Protein AF-A0AAZ3NUL0-F1 (afdb_monomer)

Sequence (175 aa):
MSLSGERKEEGPASKRHLSGEREEGPASKRRLSEEHDTKAKRLSRCLVTEEGCASLVSALRSNPSHLRELDLSYNHPGDSGVRLLSAGLEDPHCRLEKLNVEHGGEYTMNPGLRKYVCDLTLDPNTVNRLLSLSEENRKVTCRREEQPYPDHPERFEDYRQVLCREGLTGRCYWE

Secondary structure (DSSP, 8-state):
--------------------------------------EEEE-TTS--BHHHHHHHHHHHHHS--SEEEEE-TTSB-HHHHHHHHHHHHSSTT----EEE--SS-GGGS-HHHHTTB----B-TTT--TTEEEETTTTEEEE-SS---PPP-TT--SSSS---BS----S--B--

pLDDT: mean 77.7, std 21.79, range [33.38, 98.0]

Mean predicted aligned error: 16.04 Å

InterPro domains:
  IPR006574 SPRY-associated [PF13765] (120-168)
  IPR006574 SPRY-associated [SM00589] (117-169)
  IPR013320 Concanavalin A-like lectin/glucanase domain superfamily [SSF49899] (112-175)
  IPR032675 Leucine-rich repeat domain superfamily [G3DSA:3.80.10.10] (28-105)
  IPR043136 B30.2/SPRY domain superfamily [G3DSA:2.60.120.920] (106-175)
  IPR051261 NOD-like receptor [PTHR24106] (39-172)

Radius of gyration: 37.33 Å; Cα contacts (8 Å, |Δi|>4): 231; chains: 1; bounding box: 131×42×76 Å

Structure (mmCIF, N/CA/C/O backbone):
data_AF-A0AAZ3NUL0-F1
#
_entry.id   AF-A0AAZ3NUL0-F1
#
loop_
_atom_site.group_PDB
_atom_site.id
_atom_site.type_symbol
_atom_site.label_atom_id
_atom_site.label_alt_id
_atom_site.label_comp_id
_atom_site.label_asym_id
_atom_site.label_entity_id
_atom_site.label_seq_id
_atom_site.pdbx_PDB_ins_code
_atom_site.Cartn_x
_atom_site.Cartn_y
_atom_site.Cartn_z
_atom_site.occupancy
_atom_site.B_iso_or_equiv
_atom_site.auth_seq_id
_atom_site.auth_comp_id
_atom_site.auth_asym_id
_atom_site.auth_atom_id
_atom_site.pdbx_PDB_model_num
ATOM 1 N N . MET A 1 1 ? -109.881 -15.958 35.459 1.00 36.94 1 MET A N 1
ATOM 2 C CA . MET A 1 1 ? -110.270 -17.369 35.644 1.00 36.94 1 MET A CA 1
ATOM 3 C C . MET A 1 1 ? -109.018 -18.213 35.526 1.00 36.94 1 MET A C 1
ATOM 5 O O . MET A 1 1 ? -108.318 -18.043 34.542 1.00 36.94 1 MET A O 1
ATOM 9 N N . SER A 1 2 ? -108.791 -19.038 36.553 1.00 39.41 2 SER A N 1
ATOM 10 C CA . SER A 1 2 ? -107.897 -20.209 36.634 1.00 39.41 2 SER A CA 1
ATOM 11 C C . SER A 1 2 ? -106.390 -19.952 36.446 1.00 39.41 2 SER A C 1
ATOM 13 O O . SER A 1 2 ? -105.962 -19.514 35.389 1.00 39.41 2 SER A O 1
ATOM 15 N N . LEU A 1 3 ? -105.567 -20.030 37.507 1.00 34.81 3 LEU A N 1
ATOM 16 C CA . LEU A 1 3 ? -105.105 -21.252 38.218 1.00 34.81 3 LEU A CA 1
ATOM 17 C C . LEU A 1 3 ? -104.315 -22.143 37.247 1.00 34.81 3 LEU A C 1
ATOM 19 O O . LEU A 1 3 ? -104.812 -22.442 36.173 1.00 34.81 3 LEU A O 1
ATOM 23 N N . SER A 1 4 ? -103.088 -22.575 37.516 1.00 39.66 4 SER A N 1
ATOM 24 C CA . SER A 1 4 ? -102.496 -23.091 38.761 1.00 39.66 4 SER A CA 1
ATOM 25 C C . SER A 1 4 ? -100.989 -23.252 38.491 1.00 39.66 4 SER A C 1
ATOM 27 O O . SER A 1 4 ? -100.625 -23.600 37.374 1.00 39.66 4 SER A O 1
ATOM 29 N N . GLY A 1 5 ? -100.073 -22.904 39.396 1.00 39.34 5 GLY A N 1
ATOM 30 C CA . GLY A 1 5 ? -99.751 -23.693 40.593 1.00 39.34 5 GLY A CA 1
ATOM 31 C C . GLY A 1 5 ? -98.540 -24.598 40.281 1.00 39.34 5 GLY A C 1
ATOM 32 O O . GLY A 1 5 ? -98.425 -25.074 39.165 1.00 39.34 5 GLY A O 1
ATOM 33 N N . GLU A 1 6 ? -97.562 -24.867 41.139 1.00 40.72 6 GLU A N 1
ATOM 34 C CA . GLU A 1 6 ? -97.289 -24.555 42.538 1.00 40.72 6 GLU A CA 1
ATOM 35 C C . GLU A 1 6 ? -95.778 -24.805 42.785 1.00 40.72 6 GLU A C 1
ATOM 37 O O . GLU A 1 6 ? -95.209 -25.672 42.133 1.00 40.72 6 GLU A O 1
ATOM 42 N N . ARG A 1 7 ? -95.167 -24.032 43.708 1.00 42.41 7 ARG A N 1
ATOM 43 C CA . ARG A 1 7 ? -94.395 -24.445 44.921 1.00 42.41 7 ARG A CA 1
ATOM 44 C C . ARG A 1 7 ? -93.359 -25.591 44.798 1.00 42.41 7 ARG A C 1
ATOM 46 O O . ARG A 1 7 ? -93.624 -26.595 44.169 1.00 42.41 7 ARG A O 1
ATOM 53 N N . LYS A 1 8 ? -92.217 -25.639 45.497 1.00 38.81 8 LYS A N 1
ATOM 54 C CA . LYS A 1 8 ? -91.642 -24.996 46.708 1.00 38.81 8 LYS A CA 1
ATOM 55 C C . LYS A 1 8 ? -90.169 -25.502 46.783 1.00 38.81 8 LYS A C 1
ATOM 57 O O . LYS A 1 8 ? -89.931 -26.616 46.338 1.00 38.81 8 LYS A O 1
ATOM 62 N N . GLU A 1 9 ? -89.171 -24.671 47.093 1.00 36.47 9 GLU A N 1
ATOM 63 C CA . GLU A 1 9 ? -88.497 -24.471 48.409 1.00 36.47 9 GLU A CA 1
ATOM 64 C C . GLU A 1 9 ? -87.470 -25.534 48.869 1.00 36.47 9 GLU A C 1
ATOM 66 O O . GLU A 1 9 ? -87.641 -26.722 48.620 1.00 36.47 9 GLU A O 1
ATOM 71 N N . GLU A 1 10 ? -86.479 -25.026 49.625 1.00 33.88 10 GLU A N 1
ATOM 72 C CA . GLU A 1 10 ? -85.354 -25.660 50.360 1.00 33.88 10 GLU A CA 1
ATOM 73 C C . GLU A 1 10 ? -84.151 -26.167 49.527 1.00 33.88 10 GLU A C 1
ATOM 75 O O . GLU A 1 10 ? -84.319 -26.814 48.506 1.00 33.88 10 GLU A O 1
ATOM 80 N N . GLY A 1 11 ? -82.866 -25.950 49.845 1.00 36.50 11 GLY A N 1
ATOM 81 C CA . GLY A 1 11 ? -82.125 -25.495 51.033 1.00 36.50 11 GLY A CA 1
ATOM 82 C C . GLY A 1 11 ? -80.593 -25.515 50.720 1.00 36.50 11 GLY A C 1
ATOM 83 O O . GLY A 1 11 ? -80.238 -25.546 49.547 1.00 36.50 11 GLY A O 1
ATOM 84 N N . PRO A 1 12 ? -79.649 -25.465 51.689 1.00 43.88 12 PRO A N 1
ATOM 85 C CA . PRO A 1 12 ? -78.688 -24.350 51.780 1.00 43.88 12 PRO A CA 1
ATOM 86 C C . PRO A 1 12 ? -77.176 -24.638 51.553 1.00 43.88 12 PRO A C 1
ATOM 88 O O . PRO A 1 12 ? -76.706 -25.765 51.597 1.00 43.88 12 PRO A O 1
ATOM 91 N N . ALA A 1 13 ? -76.428 -23.522 51.466 1.00 36.12 13 ALA A N 1
ATOM 92 C CA . ALA A 1 13 ? -75.062 -23.247 51.956 1.00 36.12 13 ALA A CA 1
ATOM 93 C C . ALA A 1 13 ? -73.819 -23.952 51.359 1.00 36.12 13 ALA A C 1
ATOM 95 O O . ALA A 1 13 ? -73.579 -25.133 51.561 1.00 36.12 13 ALA A O 1
ATOM 96 N N . SER A 1 14 ? -72.869 -23.134 50.877 1.00 43.09 14 SER A N 1
ATOM 97 C CA . SER A 1 14 ? -71.451 -23.319 51.224 1.00 43.09 14 SER A CA 1
ATOM 98 C C . SER A 1 14 ? -70.690 -21.987 51.222 1.00 43.09 14 SER A C 1
ATOM 100 O O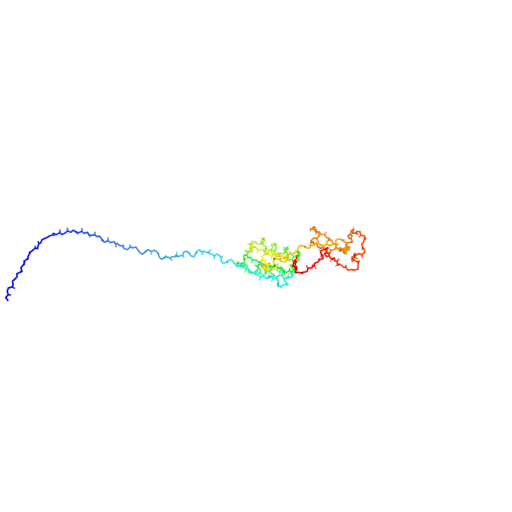 . SER A 1 14 ? -70.517 -21.340 50.193 1.00 43.09 14 SER A O 1
ATOM 102 N N . LYS A 1 15 ? -70.224 -21.592 52.413 1.00 43.75 15 LYS A N 1
ATOM 103 C CA . LYS A 1 15 ? -69.305 -20.473 52.674 1.00 43.75 15 LYS A CA 1
ATOM 104 C C . LYS A 1 15 ? -67.930 -20.762 52.070 1.00 43.75 15 LYS A C 1
ATOM 106 O O . LYS A 1 15 ? -67.433 -21.864 52.272 1.00 43.75 15 LYS A O 1
ATOM 111 N N . ARG A 1 16 ? -67.256 -19.748 51.517 1.00 36.72 16 ARG A N 1
ATOM 112 C CA . ARG A 1 16 ? -65.804 -19.555 51.694 1.00 36.72 16 ARG A CA 1
ATOM 113 C C . ARG A 1 16 ? -65.480 -18.064 51.812 1.00 36.72 16 ARG A C 1
ATOM 115 O O . ARG A 1 16 ? -65.650 -17.298 50.875 1.00 36.72 16 ARG A O 1
ATOM 122 N N . HIS A 1 17 ? -65.057 -17.692 53.019 1.00 34.75 17 HIS A N 1
ATOM 123 C CA . HIS A 1 17 ? -64.184 -16.554 53.300 1.00 34.75 17 HIS A CA 1
ATOM 124 C C . HIS A 1 17 ? -62.875 -16.707 52.511 1.00 34.75 17 HIS A C 1
ATOM 126 O O . HIS A 1 17 ? -62.394 -17.832 52.382 1.00 34.75 17 HIS A O 1
ATOM 132 N N . LEU A 1 18 ? -62.270 -15.597 52.083 1.00 34.94 18 LEU A N 1
ATOM 133 C CA . LEU A 1 18 ? -60.985 -15.118 52.617 1.00 34.94 18 LEU A CA 1
ATOM 134 C C . LEU A 1 18 ? -60.563 -13.829 51.895 1.00 34.94 18 LEU A C 1
ATOM 136 O O . LEU A 1 18 ? -60.464 -13.767 50.674 1.00 34.94 18 LEU A O 1
ATOM 140 N N . SER A 1 19 ? -60.339 -12.809 52.714 1.00 35.91 19 SER A N 1
ATOM 141 C CA . SER A 1 19 ? -59.580 -11.593 52.447 1.00 35.91 19 SER A CA 1
ATOM 142 C C . SER A 1 19 ? -58.178 -11.912 51.924 1.00 35.91 19 SER A C 1
ATOM 144 O O . SER A 1 19 ? -57.485 -12.741 52.512 1.00 35.91 19 SER A O 1
ATOM 146 N N . GLY A 1 20 ? -57.752 -11.221 50.868 1.00 34.59 20 GLY A N 1
ATOM 147 C CA . GLY A 1 20 ? -56.374 -11.211 50.386 1.00 34.59 20 GLY A CA 1
ATOM 148 C C . GLY A 1 20 ? -55.894 -9.771 50.273 1.00 34.59 20 GLY A C 1
ATOM 149 O O . GLY A 1 20 ? -56.472 -8.977 49.534 1.00 34.59 20 GLY A O 1
ATOM 150 N N . GLU A 1 21 ? -54.897 -9.445 51.083 1.00 33.38 21 GLU A N 1
ATOM 151 C CA . GLU A 1 21 ? -54.247 -8.148 51.201 1.00 33.38 21 GLU A CA 1
ATOM 152 C C . GLU A 1 21 ? -53.373 -7.820 49.974 1.00 33.38 21 GLU A C 1
ATOM 154 O O . GLU A 1 21 ? -53.074 -8.676 49.143 1.00 33.38 21 GLU A O 1
ATOM 159 N N . ARG A 1 22 ? -52.995 -6.539 49.886 1.00 43.88 22 ARG A N 1
ATOM 160 C CA . ARG A 1 22 ? -52.052 -5.919 48.941 1.00 43.88 22 ARG A CA 1
ATOM 161 C C . ARG A 1 22 ? -50.854 -6.796 48.563 1.00 43.88 22 ARG A C 1
ATOM 163 O O . ARG A 1 22 ? -50.184 -7.295 49.450 1.00 43.88 22 ARG A O 1
ATOM 170 N N . GLU A 1 23 ? -50.467 -6.721 47.292 1.00 36.69 23 GLU A N 1
ATOM 171 C CA . GLU A 1 23 ? -49.065 -6.621 46.858 1.00 36.69 23 GLU A CA 1
ATOM 172 C C . GLU A 1 23 ? -49.048 -5.763 45.577 1.00 36.69 23 GLU A C 1
ATOM 174 O O . GLU A 1 23 ? -49.463 -6.191 44.499 1.00 36.69 23 GLU A O 1
ATOM 179 N N . GLU A 1 24 ? -48.627 -4.505 45.724 1.00 40.03 24 GLU A N 1
ATOM 180 C CA . GLU A 1 24 ? -48.164 -3.644 44.630 1.00 40.03 24 GLU A CA 1
ATOM 181 C C . GLU A 1 24 ? -46.903 -4.293 44.042 1.00 40.03 24 GLU A C 1
ATOM 183 O O . GLU A 1 24 ? -45.785 -4.075 44.509 1.00 40.03 24 GLU A O 1
ATOM 188 N N . GLY A 1 25 ? -47.099 -5.158 43.045 1.00 35.22 25 GLY A N 1
ATOM 189 C CA . GLY A 1 25 ? -46.015 -5.795 42.305 1.00 35.22 25 GLY A CA 1
ATOM 190 C C . GLY A 1 25 ? -45.198 -4.752 41.535 1.00 35.22 25 GLY A C 1
ATOM 191 O O . GLY A 1 25 ? -45.763 -3.807 40.978 1.00 35.22 25 GLY A O 1
ATOM 192 N N . PRO A 1 26 ? -43.864 -4.890 41.496 1.00 38.59 26 PRO A N 1
ATOM 193 C CA . PRO A 1 26 ? -42.970 -3.799 41.170 1.00 38.59 26 PRO A CA 1
ATOM 194 C C . PRO A 1 26 ? -43.182 -3.341 39.734 1.00 38.59 26 PRO A C 1
ATOM 196 O O . PRO A 1 26 ? -43.257 -4.152 38.805 1.00 38.59 26 PRO A O 1
ATOM 199 N N . ALA A 1 27 ? -43.203 -2.014 39.579 1.00 36.88 27 ALA A N 1
ATOM 200 C CA . ALA A 1 27 ? -42.935 -1.314 38.338 1.00 36.88 27 ALA A CA 1
ATOM 201 C C . ALA A 1 27 ? -41.986 -2.158 37.491 1.00 36.88 27 ALA A C 1
ATOM 203 O O . ALA A 1 27 ? -40.862 -2.448 37.913 1.00 36.88 27 ALA A O 1
ATOM 204 N N . SER A 1 28 ? -42.465 -2.576 36.318 1.00 41.00 28 SER A N 1
ATOM 205 C CA . SER A 1 28 ? -41.643 -3.202 35.296 1.00 41.00 28 SER A CA 1
ATOM 206 C C . SER A 1 28 ? -40.605 -2.176 34.846 1.00 41.00 28 SER A C 1
ATOM 208 O O . SER A 1 28 ? -40.723 -1.555 33.793 1.00 41.00 28 SER A O 1
ATOM 210 N N . LYS A 1 29 ? 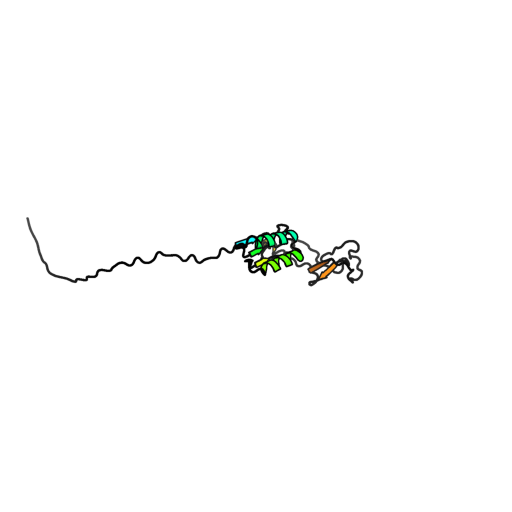-39.561 -2.007 35.666 1.00 44.75 29 LYS A N 1
ATOM 211 C CA . LYS A 1 29 ? -38.215 -1.663 35.248 1.00 44.75 29 LYS A CA 1
ATOM 212 C C . LYS A 1 29 ? -37.849 -2.759 34.265 1.00 44.75 29 LYS A C 1
ATOM 214 O O . LYS A 1 29 ? -37.224 -3.757 34.621 1.00 44.75 29 LYS A O 1
ATOM 219 N N . ARG A 1 30 ? -38.278 -2.584 33.012 1.00 42.41 30 ARG A N 1
ATOM 220 C CA . ARG A 1 30 ? -37.514 -3.080 31.882 1.00 42.41 30 ARG A CA 1
ATOM 221 C C . ARG A 1 30 ? -36.111 -2.583 32.175 1.00 42.41 30 ARG A C 1
ATOM 223 O O . ARG A 1 30 ? -35.867 -1.379 32.145 1.00 42.41 30 ARG A O 1
ATOM 230 N N . ARG A 1 31 ? -35.247 -3.507 32.605 1.00 36.12 31 ARG A N 1
ATOM 231 C CA . ARG A 1 31 ? -33.810 -3.322 32.500 1.00 36.12 31 ARG A CA 1
ATOM 232 C C . ARG A 1 31 ? -33.634 -2.863 31.068 1.00 36.12 31 ARG A C 1
ATOM 234 O O . ARG A 1 31 ? -33.871 -3.637 30.145 1.00 36.12 31 ARG A O 1
ATOM 241 N N . LEU A 1 32 ? -33.341 -1.581 30.907 1.00 37.91 32 LEU A N 1
ATOM 242 C CA . LEU A 1 32 ? -32.537 -1.149 29.793 1.00 37.91 32 LEU A CA 1
ATOM 243 C C . LEU A 1 32 ? -31.297 -2.020 29.958 1.00 37.91 32 LEU A C 1
ATOM 245 O O . LEU A 1 32 ? -30.509 -1.815 30.878 1.00 37.91 32 LEU A O 1
ATOM 249 N N . SER A 1 33 ? -31.230 -3.114 29.201 1.00 43.34 33 SER A N 1
ATOM 250 C CA . SER A 1 33 ? -29.939 -3.640 28.819 1.00 43.34 33 SER A CA 1
ATOM 251 C C . SER A 1 33 ? -29.181 -2.412 28.347 1.00 43.34 33 SER A C 1
ATOM 253 O O . SER A 1 33 ? -29.636 -1.738 27.422 1.00 43.34 33 SER A O 1
ATOM 255 N N . GLU A 1 34 ? -28.135 -2.041 29.077 1.00 44.12 34 GLU A N 1
ATOM 256 C CA . GLU A 1 34 ? -27.142 -1.092 28.605 1.00 44.12 34 GLU A CA 1
ATOM 257 C C . GLU A 1 34 ? -26.534 -1.716 27.345 1.00 44.12 34 GLU A C 1
ATOM 259 O O . GLU A 1 34 ? -25.488 -2.358 27.374 1.00 44.12 34 GLU A O 1
ATOM 264 N N . GLU A 1 35 ? -27.232 -1.585 26.218 1.00 44.72 35 GLU A N 1
ATOM 265 C CA . GLU A 1 35 ? -26.583 -1.511 24.927 1.00 44.72 35 GLU A CA 1
ATOM 266 C C . GLU A 1 35 ? -25.733 -0.252 25.025 1.00 44.72 35 GLU A C 1
ATOM 268 O O . GLU A 1 35 ? -26.212 0.871 24.873 1.00 44.72 35 GLU A O 1
ATOM 273 N N . HIS A 1 36 ? -24.476 -0.437 25.426 1.00 53.03 36 HIS A N 1
ATOM 274 C CA . HIS A 1 36 ? -23.466 0.588 25.279 1.00 53.03 36 HIS A CA 1
ATOM 275 C C . HIS A 1 36 ? -23.488 1.002 23.811 1.00 53.03 36 HIS A C 1
ATOM 277 O O . HIS A 1 36 ? -23.054 0.239 22.951 1.00 53.03 36 HIS A O 1
ATOM 283 N N . ASP A 1 37 ? -24.038 2.185 23.542 1.00 51.78 37 ASP A N 1
ATOM 284 C CA . ASP A 1 37 ? -24.021 2.830 22.237 1.00 51.78 37 ASP A CA 1
ATOM 285 C C . ASP A 1 37 ? -22.552 2.926 21.804 1.00 51.78 37 ASP A C 1
ATOM 287 O O . ASP A 1 37 ? -21.766 3.744 22.299 1.00 51.78 37 ASP A O 1
ATOM 291 N N . THR A 1 38 ? -22.125 1.968 20.984 1.00 55.75 38 THR A N 1
ATOM 292 C CA . THR A 1 38 ? -20.758 1.856 20.493 1.00 55.75 38 THR A CA 1
ATOM 293 C C . THR A 1 38 ? -20.588 2.969 19.481 1.00 55.75 38 THR A C 1
ATOM 295 O O . THR A 1 38 ? -20.975 2.865 18.319 1.00 55.75 38 THR A O 1
ATOM 298 N N . LYS A 1 39 ? -20.041 4.100 19.928 1.00 78.94 39 LYS A N 1
ATOM 299 C CA . LYS A 1 39 ? -19.827 5.229 19.032 1.00 78.94 39 LYS A CA 1
ATOM 300 C C . LYS A 1 39 ? -18.708 4.854 18.060 1.00 78.94 39 LYS A C 1
ATOM 302 O O . LYS A 1 39 ? -17.544 4.776 18.449 1.00 78.94 39 LYS A O 1
ATOM 307 N N . ALA A 1 40 ? -19.069 4.616 16.805 1.00 84.75 40 ALA A N 1
ATOM 308 C CA . ALA A 1 40 ? -18.143 4.419 15.697 1.00 84.75 40 ALA A CA 1
ATOM 309 C C . ALA A 1 40 ? -18.044 5.706 14.866 1.00 84.75 40 ALA A C 1
ATOM 311 O O . ALA A 1 40 ? -19.046 6.391 14.629 1.00 84.75 40 ALA A O 1
ATOM 312 N N . LYS A 1 41 ? -16.841 6.063 14.407 1.00 88.56 41 LYS A N 1
ATOM 313 C CA . LYS A 1 41 ? -16.620 7.214 13.523 1.00 88.56 41 LYS A CA 1
ATOM 314 C C . LYS A 1 41 ? -15.854 6.775 12.289 1.00 88.56 41 LYS A C 1
ATOM 316 O O . LYS A 1 41 ? -14.793 6.172 12.377 1.00 88.56 41 LYS A O 1
ATOM 321 N N . ARG A 1 42 ? -16.388 7.144 11.130 1.00 90.00 42 ARG A N 1
ATOM 322 C CA . ARG A 1 42 ? -15.761 6.915 9.833 1.00 90.00 42 ARG A CA 1
ATOM 323 C C . ARG A 1 42 ? -15.256 8.238 9.278 1.00 90.00 42 ARG A C 1
ATOM 325 O O . ARG A 1 42 ? -16.052 9.146 9.049 1.00 90.00 42 ARG A O 1
ATOM 332 N N . LEU A 1 43 ? -13.944 8.336 9.100 1.00 91.00 43 LEU A N 1
ATOM 333 C CA . LEU A 1 43 ? -13.247 9.421 8.404 1.00 91.00 43 LEU A CA 1
ATOM 334 C C . LEU A 1 43 ? -12.498 8.863 7.183 1.00 91.00 43 LEU A C 1
ATOM 336 O O . LEU A 1 43 ? -11.455 9.374 6.791 1.00 91.00 43 LEU A O 1
ATOM 340 N N . SER A 1 44 ? -13.007 7.773 6.605 1.00 88.50 44 SER A N 1
ATOM 341 C CA . SER A 1 44 ? -12.453 7.168 5.397 1.00 88.50 44 SER A CA 1
ATOM 342 C C . SER A 1 44 ? -12.495 8.154 4.226 1.00 88.50 44 SER A C 1
ATOM 344 O O . SER A 1 44 ? -13.505 8.840 4.043 1.00 88.50 44 SER A O 1
ATOM 346 N N . ARG A 1 45 ? -11.419 8.214 3.427 1.00 85.31 45 ARG A N 1
ATOM 347 C CA . ARG A 1 45 ? -11.276 9.139 2.280 1.00 85.31 45 ARG A CA 1
ATOM 348 C C . ARG A 1 45 ? -11.403 10.625 2.649 1.00 85.31 45 ARG A C 1
ATOM 350 O O . ARG A 1 45 ? -11.870 11.427 1.845 1.00 85.31 45 ARG A O 1
ATOM 357 N N . CYS A 1 46 ? -10.981 11.007 3.854 1.00 91.50 46 CYS A N 1
ATOM 358 C CA . CYS A 1 46 ? -10.991 12.398 4.324 1.00 91.50 46 CYS A CA 1
ATOM 359 C C . CYS A 1 46 ? -9.648 13.125 4.139 1.00 91.50 46 CYS A C 1
ATOM 361 O O . CYS A 1 46 ? -9.487 14.221 4.668 1.00 91.50 46 CYS A O 1
ATOM 363 N N . LEU A 1 47 ? -8.700 12.537 3.397 1.00 89.88 47 LEU A N 1
ATOM 364 C CA . LEU A 1 47 ? -7.356 13.083 3.166 1.00 89.88 47 LEU A CA 1
ATOM 365 C C . LEU A 1 47 ? -6.579 13.364 4.467 1.00 89.88 47 LEU A C 1
ATOM 367 O O . LEU A 1 47 ? -5.783 14.296 4.540 1.00 89.88 47 LEU A O 1
ATOM 371 N N . VAL A 1 48 ? -6.806 12.559 5.507 1.00 91.75 48 VAL A N 1
ATOM 372 C CA . VAL A 1 48 ? -6.078 12.664 6.776 1.00 91.75 48 VAL A CA 1
ATOM 373 C C . VAL A 1 48 ? -4.607 12.321 6.535 1.00 91.75 48 VAL A C 1
ATOM 375 O O . VAL A 1 48 ? -4.286 11.227 6.078 1.00 91.75 48 VAL A O 1
ATOM 378 N N . THR A 1 49 ? -3.720 13.266 6.834 1.00 92.31 49 THR A N 1
ATOM 379 C CA . THR A 1 49 ? -2.262 13.121 6.722 1.00 92.31 49 THR A CA 1
ATOM 380 C C . THR A 1 49 ? -1.634 12.720 8.061 1.00 92.31 49 THR A C 1
ATOM 382 O O . THR A 1 49 ? -2.328 12.613 9.076 1.00 92.31 49 THR A O 1
ATOM 385 N N . GLU A 1 50 ? -0.309 12.559 8.098 1.00 93.06 50 GLU A N 1
ATOM 386 C CA . GLU A 1 50 ? 0.477 12.419 9.338 1.00 93.06 50 GLU A CA 1
ATOM 387 C C . GLU A 1 50 ? 0.124 13.495 10.389 1.00 93.06 50 GLU A C 1
ATOM 389 O O . GLU A 1 50 ? -0.140 13.185 11.553 1.00 93.06 50 GLU A O 1
ATOM 394 N N . GLU A 1 51 ? 0.032 14.761 9.973 1.00 94.25 51 GLU A N 1
ATOM 395 C CA . GLU A 1 51 ? -0.34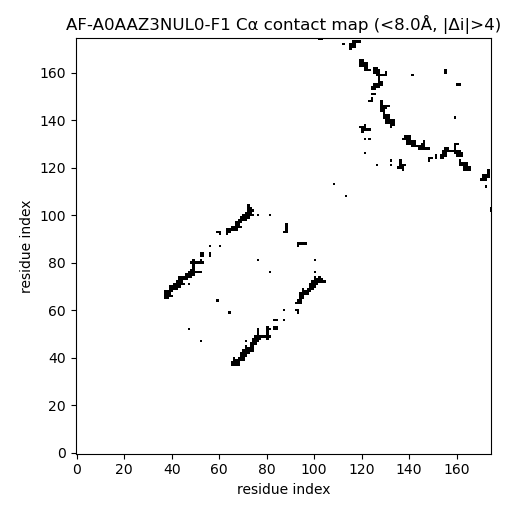2 15.889 10.842 1.00 94.25 51 GLU A CA 1
ATOM 396 C C . GLU A 1 51 ? -1.797 15.789 11.332 1.00 94.25 51 GLU A C 1
ATOM 398 O O . GLU A 1 51 ? -2.107 16.046 12.503 1.00 94.25 51 GLU A O 1
ATOM 403 N N . GLY A 1 52 ? -2.696 15.344 10.451 1.00 94.56 52 GLY A N 1
ATOM 404 C CA . GLY A 1 52 ? -4.081 15.051 10.808 1.00 94.56 52 GLY A CA 1
ATOM 405 C C . GLY A 1 52 ? -4.179 13.964 11.883 1.00 94.56 52 GLY A C 1
ATOM 406 O O . GLY A 1 52 ? -4.984 14.084 12.806 1.00 94.56 52 GLY A O 1
ATOM 407 N N . CYS A 1 53 ? -3.316 12.947 11.828 1.00 94.31 53 CYS A N 1
ATOM 408 C CA . CYS A 1 53 ? -3.251 11.896 12.844 1.00 94.31 53 CYS A CA 1
ATOM 409 C C . CYS A 1 53 ? -2.805 12.443 14.203 1.00 94.31 53 CYS A C 1
ATOM 411 O O . CYS A 1 53 ? -3.426 12.129 15.218 1.00 94.31 53 CYS A O 1
ATOM 413 N N . ALA A 1 54 ? -1.790 13.312 14.238 1.00 92.88 54 ALA A N 1
ATOM 414 C CA . ALA A 1 54 ? -1.365 13.972 15.475 1.00 92.88 54 ALA A CA 1
ATOM 415 C C . ALA A 1 54 ? -2.504 14.803 16.101 1.00 92.88 54 ALA A C 1
ATOM 417 O O . ALA A 1 54 ? -2.750 14.731 17.309 1.00 92.88 54 ALA A O 1
ATOM 418 N N . SER A 1 55 ? -3.249 15.529 15.264 1.00 93.44 55 SER A N 1
ATOM 419 C CA . SER A 1 55 ? -4.427 16.300 15.680 1.00 93.44 55 SER A CA 1
ATOM 420 C C . SER A 1 55 ? -5.539 15.404 16.237 1.00 93.44 55 SER A C 1
ATOM 422 O O . SER A 1 55 ? -6.113 15.708 17.283 1.00 93.44 55 SER A O 1
ATOM 424 N N . LEU A 1 56 ? -5.810 14.269 15.585 1.00 91.88 56 LEU A N 1
ATOM 425 C CA . LEU A 1 56 ? -6.787 13.279 16.047 1.00 91.88 56 LEU A CA 1
ATOM 426 C C . LEU A 1 56 ? -6.402 12.687 17.405 1.00 91.88 56 LEU A C 1
ATOM 428 O O . LEU A 1 56 ? -7.244 12.634 18.297 1.00 91.88 56 LEU A O 1
ATOM 432 N N . VAL A 1 57 ? -5.140 12.294 17.596 1.00 89.81 57 VAL A N 1
ATOM 433 C CA . VAL A 1 57 ? -4.653 11.771 18.885 1.00 89.81 57 VAL A CA 1
ATOM 434 C C . VAL A 1 57 ? -4.813 12.816 19.992 1.00 89.81 57 VAL A C 1
ATOM 436 O O . VAL A 1 57 ? -5.297 12.498 21.078 1.00 89.81 57 VAL A O 1
ATOM 439 N N . SER A 1 58 ? -4.471 14.078 19.717 1.00 88.81 58 SER A N 1
ATOM 440 C CA . SER A 1 58 ? -4.671 15.180 20.666 1.00 88.81 58 SER A CA 1
ATOM 441 C C . SER A 1 58 ? -6.152 15.376 21.023 1.00 88.81 58 SER A C 1
ATOM 443 O O . SER A 1 58 ? -6.507 15.519 22.197 1.00 88.81 58 SER A O 1
ATOM 445 N N . ALA A 1 59 ? -7.046 15.305 20.033 1.00 88.38 59 ALA A N 1
ATOM 446 C CA . ALA A 1 59 ? -8.489 15.396 20.246 1.00 88.38 59 ALA A CA 1
ATOM 447 C C . ALA A 1 59 ? -9.033 14.223 21.083 1.00 88.38 59 ALA A C 1
ATOM 449 O O . ALA A 1 59 ? -9.842 14.438 21.984 1.00 88.38 59 ALA A O 1
ATOM 450 N N . LEU A 1 60 ? -8.560 12.998 20.829 1.00 85.38 60 LEU A N 1
ATOM 451 C CA . LEU A 1 60 ? -8.957 11.804 21.582 1.00 85.38 60 LEU A CA 1
ATOM 452 C C . LEU A 1 60 ? -8.495 11.858 23.044 1.00 85.38 60 LEU A C 1
ATOM 454 O O . LEU A 1 60 ? -9.231 11.424 23.926 1.00 85.38 60 LEU A O 1
ATOM 458 N N . ARG A 1 61 ? -7.310 12.422 23.304 1.00 82.75 61 ARG A N 1
ATOM 459 C CA . ARG A 1 61 ? -6.776 12.606 24.663 1.00 82.75 61 ARG A CA 1
ATOM 460 C C . ARG A 1 61 ? -7.464 13.729 25.431 1.00 82.75 61 ARG A C 1
ATOM 462 O O . ARG A 1 61 ? -7.778 13.568 26.604 1.00 82.75 61 ARG A O 1
ATOM 469 N N . SER A 1 62 ? -7.675 14.873 24.783 1.00 83.81 62 SER A N 1
ATOM 470 C CA . SER A 1 62 ? -8.291 16.049 25.418 1.00 83.81 62 SER A CA 1
ATOM 471 C C . SER A 1 62 ? -9.780 15.859 25.694 1.00 83.81 62 SER A C 1
ATOM 473 O O . SER A 1 62 ? -10.303 16.407 26.662 1.00 83.81 62 SER A O 1
ATOM 475 N N . ASN A 1 63 ? -10.458 15.063 24.868 1.00 80.38 63 ASN A N 1
ATOM 476 C CA . ASN A 1 63 ? -11.844 14.682 25.066 1.00 80.38 63 ASN A CA 1
ATOM 477 C C . ASN A 1 63 ? -11.961 13.155 24.968 1.00 80.38 63 ASN A C 1
ATOM 479 O O . ASN A 1 63 ? -12.253 12.651 23.876 1.00 80.38 63 ASN A O 1
ATOM 483 N N . PRO A 1 64 ? -11.722 12.420 26.078 1.00 72.00 64 PRO A N 1
ATOM 484 C CA . PRO A 1 64 ? -11.816 10.964 26.121 1.00 72.00 64 PRO A CA 1
ATOM 485 C C . PRO A 1 64 ? -13.253 10.541 25.817 1.00 72.00 64 PRO A C 1
ATOM 487 O O . PRO A 1 64 ? -14.130 10.445 26.677 1.00 72.00 64 PRO A O 1
ATOM 490 N N . SER A 1 65 ? -13.506 10.365 24.527 1.00 70.19 65 SER A N 1
ATOM 491 C CA . SER A 1 65 ? -14.833 10.131 23.992 1.00 70.19 65 SER A CA 1
ATOM 492 C C . SER A 1 65 ? -15.263 8.684 24.228 1.00 70.19 65 SER A C 1
ATOM 494 O O . SER A 1 65 ? -14.448 7.794 24.452 1.00 70.19 65 SER A O 1
ATOM 496 N N . HIS A 1 66 ? -16.561 8.413 24.105 1.00 77.69 66 HIS A N 1
ATOM 497 C CA . HIS A 1 66 ? -17.078 7.041 24.047 1.00 77.69 66 HIS A CA 1
ATOM 498 C C . HIS A 1 66 ? -16.796 6.352 22.697 1.00 77.69 66 HIS A C 1
ATOM 500 O O . HIS A 1 66 ? -17.433 5.350 22.386 1.00 77.69 66 HIS A O 1
ATOM 506 N N . LEU A 1 67 ? -15.899 6.908 21.870 1.00 86.00 67 LEU A N 1
ATOM 507 C CA . LEU A 1 67 ? -15.547 6.346 20.574 1.00 86.00 67 LEU A CA 1
ATOM 508 C C . LEU A 1 67 ? -14.850 4.998 20.768 1.00 86.00 67 LEU A C 1
ATOM 510 O O . LEU A 1 67 ? -13.780 4.938 21.369 1.00 86.00 67 LEU A O 1
ATOM 514 N N . ARG A 1 68 ? -15.471 3.938 20.252 1.00 88.00 68 ARG A N 1
ATOM 515 C CA . ARG A 1 68 ? -14.960 2.562 20.306 1.00 88.00 68 ARG A CA 1
ATOM 516 C C . ARG A 1 68 ? -14.339 2.116 18.994 1.00 88.00 68 ARG A C 1
ATOM 518 O O . ARG A 1 68 ? -13.439 1.287 19.009 1.00 88.00 68 ARG A O 1
ATOM 525 N N . GLU A 1 69 ? -14.760 2.696 17.873 1.00 90.38 69 GLU A N 1
ATOM 526 C CA . GLU A 1 69 ? -14.250 2.324 16.552 1.00 90.38 69 GLU A CA 1
ATOM 527 C C . GLU A 1 69 ? -13.951 3.564 15.702 1.00 90.38 69 GLU A C 1
ATOM 529 O O . GLU A 1 69 ? -14.766 4.491 15.623 1.00 90.38 69 GLU A O 1
ATOM 534 N N . LEU A 1 70 ? -12.789 3.578 15.049 1.00 90.75 70 LEU A N 1
ATOM 535 C CA . LEU A 1 70 ? -12.348 4.647 14.159 1.00 90.75 70 LEU A CA 1
ATOM 536 C C . LEU A 1 70 ? -11.867 4.048 12.836 1.00 90.75 70 LEU A C 1
ATOM 538 O O . LEU A 1 70 ? -10.873 3.326 12.789 1.00 90.75 70 LEU A O 1
ATOM 542 N N . ASP A 1 71 ? -12.563 4.382 11.754 1.00 90.69 71 ASP A N 1
ATOM 543 C CA . ASP A 1 71 ? -12.184 3.995 10.396 1.00 90.69 71 ASP A CA 1
ATOM 544 C C . ASP A 1 71 ? -11.532 5.180 9.670 1.00 90.69 71 ASP A C 1
ATOM 546 O O . ASP A 1 71 ? -12.212 6.137 9.285 1.00 90.69 71 ASP A O 1
ATOM 550 N N . LEU A 1 72 ? -10.213 5.099 9.498 1.00 91.44 72 LEU A N 1
ATOM 551 C CA . LEU A 1 72 ? -9.356 5.994 8.718 1.00 91.44 72 LEU A CA 1
ATOM 552 C C . LEU A 1 72 ? -8.904 5.354 7.394 1.00 91.44 72 LEU A C 1
ATOM 554 O O . LEU A 1 72 ? -7.942 5.837 6.797 1.00 91.44 72 LEU A O 1
ATOM 558 N N . SER A 1 73 ? -9.567 4.305 6.903 1.00 87.69 73 SER A N 1
ATOM 559 C CA . SER A 1 73 ? -9.197 3.677 5.627 1.00 87.69 73 SER A CA 1
ATOM 560 C C . SER A 1 73 ? -9.148 4.674 4.462 1.00 87.69 73 SER A C 1
ATOM 562 O O . SER A 1 73 ? -9.923 5.634 4.416 1.00 87.69 73 SER A O 1
ATOM 564 N N . TYR A 1 74 ? -8.258 4.446 3.493 1.00 83.00 74 TYR A N 1
ATOM 565 C CA . TYR A 1 74 ? -8.028 5.353 2.349 1.00 83.00 74 TYR A CA 1
ATOM 566 C C . TYR A 1 74 ? -7.722 6.811 2.753 1.00 83.00 74 TYR A C 1
ATOM 568 O O . TYR A 1 74 ? -8.216 7.764 2.147 1.00 83.00 74 TYR A O 1
ATOM 576 N N . ASN A 1 75 ? -6.931 6.997 3.803 1.00 88.88 75 ASN A N 1
ATOM 577 C CA . ASN A 1 75 ? -6.268 8.264 4.122 1.00 88.88 75 ASN A CA 1
ATOM 578 C C . ASN A 1 75 ? -4.759 8.070 4.042 1.00 88.88 75 ASN A C 1
ATOM 580 O O . ASN A 1 75 ? -4.326 6.946 3.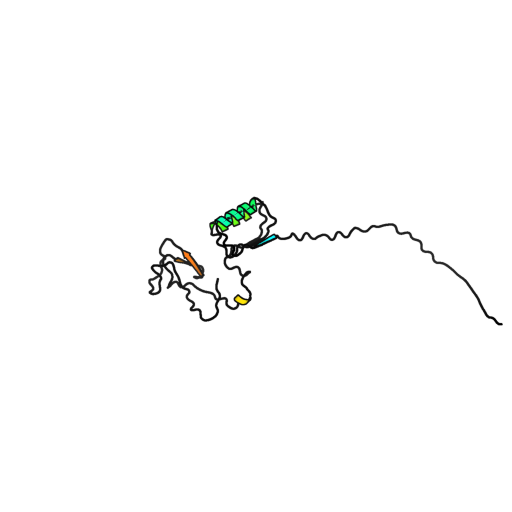894 1.00 88.88 75 ASN A O 1
ATOM 584 N N . HIS A 1 76 ? -3.948 9.110 4.215 1.00 88.69 76 HIS A N 1
ATOM 585 C CA . HIS A 1 76 ? -2.488 9.017 4.118 1.00 88.69 76 HIS A CA 1
ATOM 586 C C . HIS A 1 76 ? -1.812 9.259 5.477 1.00 88.69 76 HIS A C 1
ATOM 588 O O . HIS A 1 76 ? -1.054 10.221 5.621 1.00 88.69 76 HIS A O 1
ATOM 594 N N . PRO A 1 77 ? -2.064 8.411 6.496 1.00 89.25 77 PRO A N 1
ATOM 595 C CA . PRO A 1 77 ? -1.528 8.620 7.834 1.00 89.25 77 PRO A CA 1
ATOM 596 C C . PRO A 1 77 ? -0.003 8.504 7.892 1.00 89.25 77 PRO A C 1
ATOM 598 O O . PRO A 1 77 ? 0.559 8.933 8.888 1.00 89.25 77 PRO A O 1
ATOM 601 N N . GLY A 1 78 ? 0.653 7.925 6.875 1.00 88.69 78 GLY A N 1
ATOM 602 C CA . GLY A 1 78 ? 2.092 7.649 6.872 1.00 88.69 78 GLY A CA 1
ATOM 603 C C . GLY A 1 78 ? 2.529 6.713 8.007 1.00 88.69 78 GLY A C 1
ATOM 604 O O . GLY A 1 78 ? 1.756 6.384 8.909 1.00 88.69 78 GLY A O 1
ATOM 605 N N . ASP A 1 79 ? 3.792 6.291 8.003 1.00 88.12 79 ASP A N 1
ATOM 606 C CA . ASP A 1 79 ? 4.318 5.432 9.078 1.00 88.12 79 ASP A CA 1
ATOM 607 C C . ASP A 1 79 ? 4.286 6.156 10.434 1.00 88.12 79 ASP A C 1
ATOM 609 O O . ASP A 1 79 ? 4.036 5.557 11.485 1.00 88.12 79 ASP A O 1
ATOM 613 N N . SER A 1 80 ? 4.521 7.472 10.418 1.00 91.19 80 SER A N 1
ATOM 614 C CA . SER A 1 80 ? 4.563 8.286 11.629 1.00 91.19 80 SER A CA 1
ATOM 615 C C . SER A 1 80 ? 3.171 8.450 12.254 1.00 91.19 80 SER A C 1
ATOM 617 O O . SER A 1 80 ? 3.030 8.254 13.464 1.00 91.19 80 SER A O 1
ATOM 619 N N . GLY A 1 81 ? 2.137 8.727 11.452 1.00 92.19 81 GLY A N 1
ATOM 620 C CA . GLY A 1 81 ? 0.769 8.885 11.935 1.00 92.19 81 GLY A CA 1
ATOM 621 C C . GLY A 1 81 ? 0.162 7.563 12.386 1.00 92.19 81 GLY A C 1
ATOM 622 O O . GLY A 1 81 ? -0.487 7.545 13.430 1.00 92.19 81 GLY A O 1
ATOM 623 N N . VAL A 1 82 ? 0.445 6.446 11.699 1.00 90.88 82 VAL A N 1
ATOM 624 C CA . VAL A 1 82 ? 0.051 5.104 12.175 1.00 90.88 82 VAL A CA 1
ATOM 625 C C . VAL A 1 82 ? 0.664 4.824 13.545 1.00 90.88 82 VAL A C 1
ATOM 627 O O . VAL A 1 82 ? -0.054 4.460 14.473 1.00 90.88 82 VAL A O 1
ATOM 630 N N . ARG A 1 83 ? 1.968 5.070 13.721 1.00 92.25 83 ARG A N 1
ATOM 631 C CA . ARG A 1 83 ? 2.638 4.878 15.016 1.00 92.25 83 ARG A CA 1
ATOM 632 C C . ARG A 1 83 ? 2.050 5.762 16.120 1.00 92.25 83 ARG A C 1
ATOM 634 O O . ARG A 1 83 ? 1.889 5.291 17.242 1.00 92.25 83 ARG A O 1
ATOM 641 N N . LEU A 1 84 ? 1.722 7.021 15.816 1.00 91.88 84 LEU A N 1
ATOM 642 C CA . LEU A 1 84 ? 1.079 7.937 16.767 1.00 91.88 84 LEU A CA 1
ATOM 643 C C . LEU A 1 84 ? -0.313 7.454 17.182 1.00 91.88 84 LEU A C 1
ATOM 645 O O . LEU A 1 84 ? -0.637 7.480 18.368 1.00 91.88 84 LEU A O 1
ATOM 649 N N . LEU A 1 85 ? -1.122 7.010 16.219 1.00 91.12 85 LEU A N 1
ATOM 650 C CA . LEU A 1 85 ? -2.458 6.480 16.478 1.00 91.12 85 LEU A CA 1
ATOM 651 C C . LEU A 1 85 ? -2.392 5.209 17.329 1.00 91.12 85 LEU A C 1
ATOM 653 O O . LEU A 1 85 ? -3.112 5.123 18.320 1.00 91.12 85 LEU A O 1
ATOM 657 N N . SER A 1 86 ? -1.491 4.277 17.006 1.00 89.50 86 SER A N 1
ATOM 658 C CA . SER A 1 86 ? -1.291 3.047 17.781 1.00 89.50 86 SER A CA 1
ATOM 659 C C . SER A 1 86 ? -0.836 3.329 19.213 1.00 89.50 86 SER A C 1
ATOM 661 O O . SER A 1 86 ? -1.421 2.796 20.148 1.00 89.50 86 SER A O 1
ATOM 663 N N . ALA A 1 87 ? 0.126 4.235 19.414 1.00 87.38 87 ALA A N 1
ATOM 664 C CA . ALA A 1 87 ? 0.534 4.655 20.759 1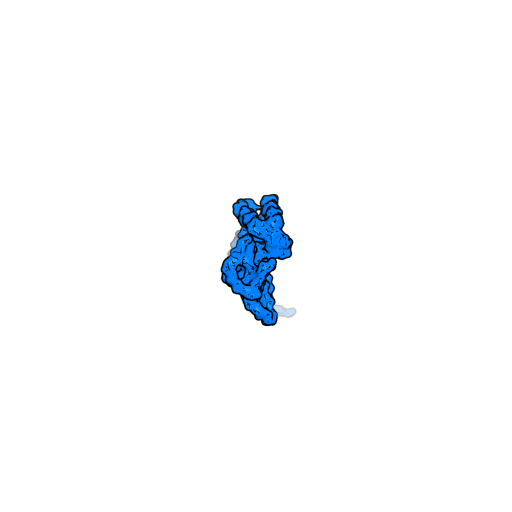.00 87.38 87 ALA A CA 1
ATOM 665 C C . ALA A 1 87 ? -0.608 5.345 21.532 1.00 87.38 87 ALA A C 1
ATOM 667 O O . ALA A 1 87 ? -0.667 5.290 22.757 1.00 87.38 87 ALA A O 1
ATOM 668 N N . GLY A 1 88 ? -1.533 6.002 20.826 1.00 82.44 88 GLY A N 1
ATOM 669 C CA . GLY A 1 88 ? -2.754 6.553 21.411 1.00 82.44 88 GLY A CA 1
ATOM 670 C C . GLY A 1 88 ? -3.749 5.488 21.884 1.00 82.44 88 GLY A C 1
ATOM 671 O O . GLY A 1 88 ? -4.524 5.776 22.788 1.00 82.44 88 GLY A O 1
ATOM 672 N N . LEU A 1 89 ? -3.735 4.275 21.318 1.00 81.38 89 LEU A N 1
ATOM 673 C CA . LEU A 1 89 ? -4.566 3.146 21.770 1.00 81.38 89 LEU A CA 1
ATOM 674 C C . LEU A 1 89 ? -4.051 2.521 23.072 1.00 81.38 89 LEU A C 1
ATOM 676 O O . LEU A 1 89 ? -4.834 1.974 23.838 1.00 81.38 89 LEU A O 1
ATOM 680 N N . GLU A 1 90 ? -2.745 2.611 23.324 1.00 82.38 90 GLU A N 1
ATOM 681 C CA . GLU A 1 90 ? -2.116 2.136 24.565 1.00 82.38 90 GLU A CA 1
ATOM 682 C C . GLU A 1 90 ? -2.377 3.074 25.756 1.00 82.38 90 GLU A C 1
ATOM 684 O O . GLU A 1 90 ? -2.124 2.715 26.907 1.00 82.38 90 GLU A O 1
ATOM 689 N N . ASP A 1 91 ? -2.881 4.283 25.495 1.00 81.50 91 ASP A N 1
ATOM 690 C CA . ASP A 1 91 ? -3.227 5.259 26.521 1.00 81.50 91 ASP A CA 1
ATOM 691 C C . ASP A 1 91 ? -4.414 4.742 27.365 1.00 81.50 91 ASP A C 1
ATOM 693 O O . ASP A 1 91 ? -5.489 4.502 26.812 1.00 81.50 91 ASP A O 1
ATOM 697 N N . PRO A 1 92 ? -4.283 4.610 28.702 1.00 81.38 92 PRO A N 1
ATOM 698 C CA . PRO A 1 92 ? -5.358 4.111 29.567 1.00 81.38 92 PRO A CA 1
ATOM 699 C C . PRO A 1 92 ? -6.640 4.953 29.532 1.00 81.38 92 PRO A C 1
ATOM 701 O O . PRO A 1 92 ? -7.705 4.492 29.951 1.00 81.38 92 PRO A O 1
ATOM 704 N N . HIS A 1 93 ? -6.546 6.205 29.082 1.00 78.69 93 HIS A N 1
ATOM 705 C CA . HIS A 1 93 ? -7.689 7.097 28.927 1.00 78.69 93 HIS A CA 1
ATOM 706 C C . HIS A 1 93 ? -8.360 6.968 27.555 1.00 78.69 93 HIS A C 1
ATOM 708 O O . HIS A 1 93 ? -9.474 7.469 27.367 1.00 78.69 93 HIS A O 1
ATOM 714 N N . CYS A 1 94 ? -7.723 6.277 26.610 1.00 80.44 94 CYS A N 1
ATOM 715 C CA . CYS A 1 94 ? -8.295 5.976 25.313 1.00 80.44 94 CYS A CA 1
ATOM 716 C C . CYS A 1 94 ? -9.285 4.813 25.423 1.00 80.44 94 CYS A C 1
ATOM 718 O O . CYS A 1 94 ? -9.034 3.782 26.041 1.00 80.44 94 CYS A O 1
ATOM 720 N N . ARG A 1 95 ? -10.457 5.002 24.820 1.00 82.31 95 ARG A N 1
ATOM 721 C CA . ARG A 1 95 ? -11.552 4.020 24.798 1.00 82.31 95 ARG A CA 1
ATOM 722 C C . ARG A 1 95 ? -11.708 3.337 23.445 1.00 82.31 95 ARG A C 1
ATOM 724 O O . ARG A 1 95 ? -12.633 2.542 23.285 1.00 82.31 95 ARG A O 1
ATOM 731 N N . LEU A 1 96 ? -10.840 3.679 22.499 1.00 85.69 96 LEU A N 1
ATOM 732 C CA . LEU A 1 96 ? -10.866 3.180 21.138 1.00 85.69 96 LEU A CA 1
ATOM 733 C C . LEU A 1 96 ? -10.400 1.719 21.136 1.00 85.69 96 LEU A C 1
ATOM 735 O O . LEU A 1 96 ? -9.299 1.410 21.571 1.00 85.69 96 LEU A O 1
ATOM 739 N N . GLU A 1 97 ? -11.262 0.825 20.669 1.00 85.12 97 GLU A N 1
ATOM 740 C CA . GLU A 1 97 ? -11.044 -0.625 20.653 1.00 85.12 97 GLU A CA 1
ATOM 741 C C . GLU A 1 97 ? -10.643 -1.114 19.257 1.00 85.12 97 GLU A C 1
ATOM 743 O O . GLU A 1 97 ? -9.893 -2.078 19.127 1.00 85.12 97 GLU A O 1
ATOM 748 N N . LYS A 1 98 ? -11.124 -0.443 18.200 1.00 86.88 98 LYS A N 1
ATOM 749 C CA . LYS A 1 98 ? -10.798 -0.772 16.808 1.00 86.88 98 LYS A CA 1
ATOM 750 C C . LYS A 1 98 ? -10.332 0.455 16.038 1.00 86.88 98 LYS A C 1
ATOM 752 O O . LYS A 1 98 ? -10.996 1.493 16.038 1.00 86.88 98 LYS A O 1
ATOM 757 N N . LEU A 1 99 ? -9.227 0.296 15.320 1.00 89.38 99 LEU A N 1
ATOM 758 C CA . LEU A 1 99 ? -8.682 1.278 14.391 1.00 89.38 99 LEU A CA 1
ATOM 759 C C . LEU A 1 99 ? -8.466 0.603 13.036 1.00 89.38 99 LEU A C 1
ATOM 761 O O . LEU A 1 99 ? -7.772 -0.406 12.959 1.00 89.38 99 LEU A O 1
ATOM 765 N N . ASN A 1 100 ? -9.028 1.178 11.975 1.00 89.25 100 ASN A N 1
ATOM 766 C CA . ASN A 1 100 ? -8.717 0.786 10.604 1.00 89.25 100 ASN A CA 1
ATOM 767 C C . ASN A 1 100 ? -7.942 1.914 9.914 1.00 89.25 100 ASN A C 1
ATOM 769 O O . ASN A 1 100 ? -8.450 3.025 9.806 1.00 89.25 100 ASN A O 1
ATOM 773 N N . VAL A 1 101 ? -6.727 1.634 9.448 1.00 88.56 101 VAL A N 1
ATOM 774 C CA . VAL A 1 101 ? -5.876 2.560 8.671 1.00 88.56 101 VAL A CA 1
ATOM 775 C C . VAL A 1 101 ? -5.518 1.987 7.296 1.00 88.56 101 VAL A C 1
ATOM 777 O O . VAL A 1 101 ? -4.693 2.553 6.577 1.00 88.56 101 VAL A O 1
ATOM 780 N N . GLU A 1 102 ? -6.116 0.856 6.921 1.00 80.38 102 GLU A N 1
ATOM 781 C CA . GLU A 1 102 ? -5.771 0.162 5.688 1.00 80.38 102 GLU A CA 1
ATOM 782 C C . GLU A 1 102 ? -6.236 0.935 4.455 1.00 80.38 102 GLU A C 1
ATOM 784 O O . GLU A 1 102 ? -7.323 1.519 4.398 1.00 80.38 102 GLU A O 1
ATOM 789 N N . HIS A 1 103 ? -5.391 0.919 3.434 1.00 68.06 103 HIS A N 1
ATOM 790 C CA . HIS A 1 103 ? -5.771 1.301 2.086 1.00 68.06 103 HIS A CA 1
ATOM 791 C C . HIS A 1 103 ? -6.183 -0.006 1.408 1.00 68.06 103 HIS A C 1
ATOM 793 O O . HIS A 1 103 ? -5.318 -0.832 1.147 1.00 68.06 103 HIS A O 1
ATOM 799 N N . GLY A 1 104 ? -7.486 -0.239 1.231 1.00 62.06 104 GLY A N 1
ATOM 800 C CA . GLY A 1 104 ? -7.976 -1.482 0.618 1.00 62.06 104 GLY A CA 1
ATOM 801 C C . GLY A 1 104 ? -8.696 -2.466 1.543 1.00 62.06 104 GLY A C 1
ATOM 802 O O . GLY A 1 104 ? -8.619 -3.675 1.350 1.00 62.06 104 GLY A O 1
ATOM 803 N N . GLY A 1 105 ? -9.419 -1.983 2.558 1.00 52.88 105 GLY A N 1
ATOM 804 C CA . GLY A 1 105 ? -10.212 -2.872 3.407 1.00 52.88 105 GLY A CA 1
ATOM 805 C C . GLY A 1 105 ? -11.358 -3.546 2.635 1.00 52.88 105 GLY A C 1
ATOM 806 O O . GLY A 1 105 ? -12.226 -2.864 2.075 1.00 52.88 105 GLY A O 1
ATOM 807 N N . GLU A 1 106 ? -11.432 -4.881 2.715 1.00 52.56 106 GLU A N 1
ATOM 808 C CA . GLU A 1 106 ? -12.505 -5.736 2.167 1.00 52.56 106 GLU A CA 1
ATOM 809 C C . GLU A 1 106 ? -13.921 -5.205 2.489 1.00 52.56 106 GLU A C 1
ATOM 811 O O . GLU A 1 106 ? -14.867 -5.353 1.710 1.00 52.56 106 GLU A O 1
ATOM 816 N N . TYR A 1 107 ? -14.063 -4.516 3.623 1.00 49.84 107 TYR A N 1
ATOM 817 C CA . TYR A 1 107 ? -15.309 -3.951 4.147 1.00 49.84 107 TYR A CA 1
ATOM 818 C C . TYR A 1 107 ? -15.863 -2.749 3.369 1.00 49.84 107 TYR A C 1
ATOM 820 O O . TYR A 1 107 ? -16.946 -2.256 3.693 1.00 49.84 107 TYR A O 1
ATOM 828 N N . THR A 1 108 ? -15.154 -2.247 2.355 1.00 51.53 108 THR A N 1
ATOM 829 C CA . THR A 1 108 ? -15.585 -1.057 1.604 1.00 51.53 108 THR A CA 1
ATOM 830 C C . THR A 1 108 ? -15.804 -1.293 0.111 1.00 51.53 108 THR A C 1
ATOM 832 O O . THR A 1 108 ? -16.448 -0.457 -0.531 1.00 51.53 108 THR A O 1
ATOM 835 N N . MET A 1 109 ? -15.366 -2.440 -0.428 1.00 59.88 109 MET A N 1
ATOM 836 C CA . MET A 1 109 ? -15.639 -2.806 -1.817 1.00 59.88 109 MET A CA 1
ATOM 837 C C . MET A 1 109 ? -17.145 -2.955 -2.025 1.00 59.88 109 MET A C 1
ATOM 839 O O . MET A 1 109 ? -17.786 -3.857 -1.478 1.00 59.88 109 MET A O 1
ATOM 843 N N . ASN A 1 110 ? -17.711 -2.079 -2.860 1.00 64.62 110 ASN A N 1
ATOM 844 C CA . ASN A 1 110 ? -19.087 -2.211 -3.317 1.00 64.62 110 ASN A CA 1
ATOM 845 C C . ASN A 1 110 ? -19.257 -3.618 -3.930 1.00 64.62 110 ASN A C 1
ATOM 847 O O . ASN A 1 110 ? -18.468 -3.977 -4.811 1.00 64.62 110 ASN A O 1
ATOM 851 N N . PRO A 1 111 ? -20.261 -4.419 -3.521 1.00 68.19 111 PRO A N 1
ATOM 852 C CA . PRO A 1 111 ? -20.459 -5.774 -4.042 1.00 68.19 111 PRO A CA 1
ATOM 853 C C . PRO A 1 111 ? -20.465 -5.849 -5.576 1.00 68.19 111 PRO A C 1
ATOM 855 O O . PRO A 1 111 ? -20.022 -6.839 -6.154 1.00 68.19 111 PRO A O 1
ATOM 858 N N . GLY A 1 112 ? -20.908 -4.779 -6.249 1.00 77.50 112 GLY A N 1
ATOM 859 C CA . GLY A 1 112 ? -20.909 -4.687 -7.708 1.00 77.50 112 GLY A CA 1
ATOM 860 C C . GLY A 1 112 ? -19.523 -4.637 -8.364 1.00 77.50 112 GLY A C 1
ATOM 861 O O . GLY A 1 112 ? -19.416 -5.024 -9.528 1.00 77.50 112 GLY A O 1
ATOM 862 N N . LEU A 1 113 ? -18.484 -4.190 -7.649 1.00 78.38 113 LEU A N 1
ATOM 863 C CA . LEU A 1 113 ? -17.096 -4.139 -8.131 1.00 78.38 113 LEU A CA 1
ATOM 864 C C . LEU A 1 113 ? -16.330 -5.432 -7.851 1.00 78.38 113 LEU A C 1
ATOM 866 O O . LEU A 1 113 ? -15.455 -5.783 -8.635 1.00 78.38 113 LEU A O 1
ATOM 870 N N . ARG A 1 114 ? -16.716 -6.190 -6.812 1.00 80.19 114 ARG A N 1
ATOM 871 C CA . ARG A 1 114 ? -16.062 -7.460 -6.439 1.00 80.19 114 ARG A CA 1
ATOM 872 C C . ARG A 1 114 ? -15.959 -8.453 -7.605 1.00 80.19 114 ARG A C 1
ATOM 874 O O . ARG A 1 114 ? -14.973 -9.165 -7.718 1.00 80.19 114 ARG A O 1
ATOM 881 N N . LYS A 1 115 ? -16.941 -8.468 -8.516 1.00 86.81 115 LYS A N 1
ATOM 882 C CA . LYS A 1 115 ? -16.936 -9.337 -9.713 1.00 86.81 115 LYS A CA 1
ATOM 883 C C . LYS A 1 115 ? -15.918 -8.952 -10.797 1.00 86.81 115 LYS A C 1
ATOM 885 O O . LYS A 1 115 ? -15.789 -9.686 -11.770 1.00 86.81 115 LYS A O 1
ATOM 890 N N . TYR A 1 116 ? -15.275 -7.793 -10.680 1.00 88.44 116 TYR A N 1
ATOM 891 C CA . TYR A 1 116 ? -14.259 -7.309 -11.619 1.00 88.44 116 TYR A CA 1
ATOM 892 C C . TYR A 1 116 ? -12.875 -7.207 -10.972 1.00 88.44 116 TYR A C 1
ATOM 894 O O . TYR A 1 116 ? -11.976 -6.645 -11.592 1.00 88.44 116 TYR A O 1
ATOM 902 N N . VAL A 1 117 ? -12.711 -7.711 -9.742 1.00 87.94 117 VAL A N 1
ATOM 903 C CA . VAL A 1 117 ? -11.421 -7.683 -9.050 1.00 87.94 117 VAL A CA 1
ATOM 904 C C . VAL A 1 117 ? -10.416 -8.533 -9.814 1.00 87.94 117 VAL A C 1
ATOM 906 O O . VAL A 1 117 ? -10.702 -9.667 -10.200 1.00 87.94 117 VAL A O 1
ATOM 909 N N . CYS A 1 118 ? -9.251 -7.949 -10.044 1.00 88.69 118 CYS A N 1
ATOM 910 C CA . CYS A 1 118 ? -8.129 -8.534 -10.755 1.00 88.69 118 CYS A CA 1
ATOM 911 C C . CYS A 1 118 ? -6.887 -8.356 -9.880 1.00 88.69 118 CYS A C 1
ATOM 913 O O . CYS A 1 118 ? -6.621 -7.264 -9.381 1.00 88.69 118 CYS A O 1
ATOM 915 N N . ASP A 1 119 ? -6.137 -9.439 -9.698 1.00 87.62 119 ASP A N 1
ATOM 916 C CA . ASP A 1 119 ? -4.811 -9.366 -9.101 1.00 87.62 119 ASP A CA 1
ATOM 917 C C . ASP A 1 119 ? -3.832 -8.833 -10.149 1.00 87.62 119 ASP A C 1
ATOM 919 O O . ASP A 1 119 ? -3.787 -9.341 -11.272 1.00 87.62 119 ASP A O 1
ATOM 923 N N . LEU A 1 120 ? -3.056 -7.818 -9.774 1.00 91.94 120 LEU A N 1
ATOM 924 C CA . LEU A 1 120 ? -1.990 -7.261 -10.599 1.00 91.94 120 LEU A CA 1
ATOM 925 C C . LEU A 1 120 ? -0.636 -7.551 -9.970 1.00 91.94 120 LEU A C 1
ATOM 927 O O . LEU A 1 120 ? -0.482 -7.517 -8.745 1.00 91.94 120 LEU A O 1
ATOM 931 N N . THR A 1 121 ? 0.356 -7.800 -10.817 1.00 95.19 121 THR A N 1
ATOM 932 C CA . THR A 1 121 ? 1.739 -7.995 -10.397 1.00 95.19 121 THR A CA 1
ATOM 933 C C . THR A 1 121 ? 2.646 -7.010 -11.113 1.00 95.19 121 THR A C 1
ATOM 935 O O . THR A 1 121 ? 2.590 -6.837 -12.330 1.00 95.19 121 THR A O 1
ATOM 938 N N . LEU 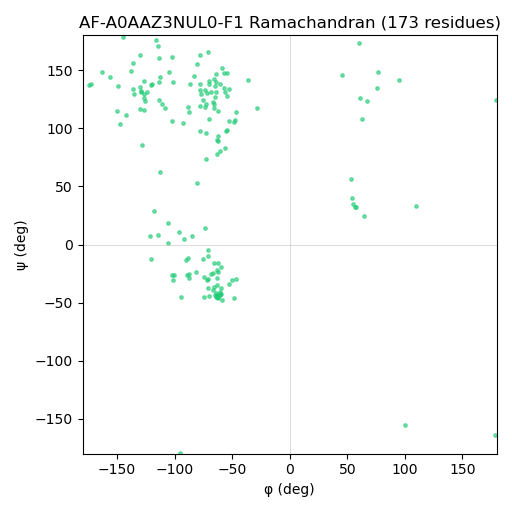A 1 122 ? 3.500 -6.333 -10.349 1.00 97.12 122 LEU A N 1
ATOM 939 C CA . LEU A 1 122 ? 4.458 -5.381 -10.897 1.00 97.12 122 LEU A CA 1
ATOM 940 C C . LEU A 1 122 ? 5.541 -6.126 -11.676 1.00 97.12 122 LEU A C 1
ATOM 942 O O . LEU A 1 122 ? 6.038 -7.164 -11.232 1.00 97.12 122 LEU A O 1
ATOM 946 N N . ASP A 1 123 ? 5.920 -5.590 -12.834 1.00 97.38 123 ASP A N 1
ATOM 947 C CA . ASP A 1 123 ? 6.889 -6.216 -13.718 1.00 97.38 123 ASP A CA 1
ATOM 948 C C . ASP A 1 123 ? 8.337 -5.820 -13.364 1.00 97.38 123 ASP A C 1
ATOM 950 O O . ASP A 1 123 ? 8.738 -4.668 -13.578 1.00 97.38 123 ASP A O 1
ATOM 954 N N . PRO A 1 124 ? 9.179 -6.768 -12.902 1.00 96.94 124 PRO A N 1
ATOM 955 C CA . PRO A 1 124 ? 10.594 -6.523 -12.632 1.00 96.94 124 PRO A CA 1
ATOM 956 C C . PRO A 1 124 ? 11.414 -6.123 -13.869 1.00 96.94 124 PRO A C 1
ATOM 958 O O . PRO A 1 124 ? 12.538 -5.629 -13.732 1.00 96.94 124 PRO A O 1
ATOM 961 N N . ASN A 1 125 ? 10.895 -6.334 -15.079 1.00 97.38 125 ASN A N 1
ATOM 962 C CA . ASN A 1 125 ? 11.574 -5.937 -16.312 1.00 97.38 125 ASN A CA 1
ATOM 963 C C . ASN A 1 125 ? 11.386 -4.453 -16.646 1.00 97.38 125 ASN A C 1
ATOM 965 O O . ASN A 1 125 ? 12.236 -3.876 -17.320 1.00 97.38 125 ASN A O 1
ATOM 969 N N . THR A 1 126 ? 10.321 -3.826 -16.139 1.00 97.94 126 THR A N 1
ATOM 970 C CA . THR A 1 126 ? 10.022 -2.406 -16.394 1.00 97.94 126 THR A CA 1
ATOM 971 C C . THR A 1 126 ? 10.433 -1.504 -15.232 1.00 97.94 126 THR A C 1
ATOM 973 O O . THR A 1 126 ? 10.730 -0.330 -15.439 1.00 97.94 126 THR A O 1
ATOM 976 N N . VAL A 1 127 ? 10.489 -2.044 -14.008 1.00 97.94 127 VAL A N 1
ATOM 977 C CA . VAL A 1 127 ? 10.745 -1.275 -12.780 1.00 97.94 127 VAL A CA 1
ATOM 978 C C . VAL A 1 127 ? 12.057 -0.482 -12.825 1.00 97.94 127 VAL A C 1
ATOM 980 O O . VAL A 1 127 ? 13.127 -1.013 -13.128 1.00 97.94 127 VAL A O 1
ATOM 983 N N . ASN A 1 128 ? 11.986 0.797 -12.466 1.00 98.00 128 ASN A N 1
ATOM 984 C CA . ASN A 1 128 ? 13.166 1.639 -12.301 1.00 98.00 128 ASN A CA 1
ATOM 985 C C . ASN A 1 128 ? 14.076 1.150 -11.164 1.00 98.00 128 ASN A C 1
ATOM 987 O O . ASN A 1 128 ? 13.608 0.671 -10.130 1.00 98.00 128 ASN A O 1
ATOM 991 N N . ARG A 1 129 ? 15.391 1.338 -11.311 1.00 97.56 129 ARG A N 1
ATOM 992 C CA . ARG A 1 129 ? 16.382 0.878 -10.325 1.00 97.56 129 ARG A CA 1
ATOM 993 C C . ARG A 1 129 ? 16.256 1.540 -8.957 1.00 97.56 129 ARG A C 1
ATOM 995 O O . ARG A 1 129 ? 16.672 0.946 -7.975 1.00 97.56 129 ARG A O 1
ATOM 1002 N N . LEU A 1 130 ? 15.645 2.713 -8.830 1.00 97.75 130 LEU A N 1
ATOM 1003 C CA . LEU A 1 130 ? 15.410 3.347 -7.525 1.00 97.75 130 LEU A CA 1
ATOM 1004 C C . LEU A 1 130 ? 14.128 2.853 -6.836 1.00 97.75 130 LEU A C 1
ATOM 1006 O O . LEU A 1 130 ? 13.728 3.405 -5.808 1.00 97.75 130 LEU A O 1
ATOM 1010 N N . LEU A 1 131 ? 13.468 1.831 -7.382 1.00 97.44 131 LEU A N 1
ATOM 1011 C CA . LEU A 1 131 ? 12.290 1.197 -6.801 1.00 97.44 131 LEU A CA 1
ATOM 1012 C C . LEU A 1 131 ? 12.601 -0.244 -6.388 1.00 97.44 131 LEU A C 1
ATOM 1014 O O . LEU A 1 131 ? 13.258 -0.994 -7.098 1.00 97.44 131 LEU A O 1
ATOM 1018 N N . SER A 1 132 ? 12.092 -0.666 -5.238 1.00 97.06 132 SER A N 1
ATOM 1019 C CA . SER A 1 132 ? 12.210 -2.042 -4.752 1.00 97.06 132 SER A CA 1
ATOM 1020 C C . SER A 1 132 ? 10.834 -2.689 -4.729 1.00 97.06 132 SER A C 1
ATOM 1022 O O . SER A 1 132 ? 9.909 -2.147 -4.116 1.00 97.06 132 SER A O 1
ATOM 1024 N N . LEU A 1 133 ? 10.719 -3.826 -5.418 1.00 96.62 133 LEU A N 1
ATOM 1025 C CA . LEU A 1 133 ? 9.530 -4.669 -5.406 1.00 96.62 133 LEU A CA 1
ATOM 1026 C C . LEU A 1 133 ? 9.600 -5.653 -4.234 1.00 96.62 133 LEU A C 1
ATOM 1028 O O . LEU A 1 133 ? 10.653 -6.223 -3.944 1.00 96.62 133 LEU A O 1
ATOM 1032 N N . SER A 1 134 ? 8.475 -5.845 -3.555 1.00 94.44 134 SER A N 1
ATOM 1033 C CA . SER A 1 134 ? 8.321 -6.795 -2.451 1.00 94.44 134 SER A CA 1
ATOM 1034 C C . SER A 1 134 ? 6.922 -7.409 -2.467 1.00 94.44 134 SER A C 1
ATOM 1036 O O . SER A 1 134 ? 6.101 -7.041 -3.306 1.00 94.44 134 SER A O 1
ATOM 1038 N N . GLU A 1 135 ? 6.647 -8.324 -1.531 1.00 92.50 135 GLU A N 1
ATOM 1039 C CA . GLU A 1 135 ? 5.332 -8.977 -1.394 1.00 92.50 135 GLU A CA 1
ATOM 1040 C C . GLU A 1 135 ? 4.888 -9.607 -2.725 1.00 92.50 135 GLU A C 1
ATOM 1042 O O . GLU A 1 135 ? 3.868 -9.236 -3.294 1.00 92.50 135 GLU A O 1
ATOM 1047 N N . GLU A 1 136 ? 5.723 -10.497 -3.277 1.00 93.50 136 GLU A N 1
ATOM 1048 C CA . GLU A 1 136 ? 5.466 -11.155 -4.572 1.00 93.50 136 GLU A CA 1
ATOM 1049 C C . GLU A 1 136 ? 5.216 -10.158 -5.723 1.00 93.50 136 GLU A C 1
ATOM 1051 O O . GLU A 1 136 ? 4.429 -10.405 -6.632 1.00 93.50 136 GLU A O 1
ATOM 1056 N N . ASN A 1 137 ? 5.911 -9.015 -5.682 1.00 94.25 137 ASN A N 1
ATOM 1057 C CA . ASN A 1 137 ? 5.764 -7.889 -6.608 1.00 94.25 137 ASN A CA 1
ATOM 1058 C C . ASN A 1 137 ? 4.393 -7.193 -6.553 1.00 94.25 137 ASN A C 1
ATOM 1060 O O . ASN A 1 137 ? 4.001 -6.551 -7.523 1.00 94.25 137 ASN A O 1
ATOM 1064 N N . ARG A 1 138 ? 3.671 -7.269 -5.432 1.00 91.19 138 ARG A N 1
ATOM 1065 C 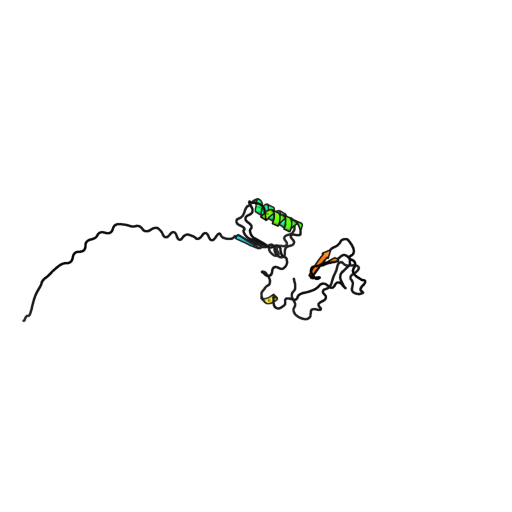CA . ARG A 1 138 ? 2.441 -6.486 -5.208 1.00 91.19 138 ARG A CA 1
ATOM 1066 C C . ARG A 1 138 ? 2.707 -5.130 -4.557 1.00 91.19 138 ARG A C 1
ATOM 1068 O O . ARG A 1 138 ? 1.839 -4.265 -4.556 1.00 91.19 138 ARG A O 1
ATOM 1075 N N . LYS A 1 139 ? 3.915 -4.913 -4.029 1.00 91.44 139 LYS A N 1
ATOM 1076 C CA . LYS A 1 139 ? 4.287 -3.675 -3.340 1.00 91.44 139 LYS A CA 1
ATOM 1077 C C . LYS A 1 139 ? 5.545 -3.060 -3.918 1.00 91.44 139 LYS A C 1
ATOM 1079 O O . LYS A 1 139 ? 6.512 -3.758 -4.218 1.00 91.44 139 LYS A O 1
ATOM 1084 N N . VAL A 1 140 ? 5.536 -1.734 -4.010 1.00 94.94 140 VAL A N 1
ATOM 1085 C CA . VAL A 1 140 ? 6.666 -0.928 -4.467 1.00 94.94 140 VAL A CA 1
ATOM 1086 C C . VAL A 1 140 ? 7.101 0.043 -3.380 1.00 94.94 140 VAL A C 1
ATOM 1088 O O . VAL A 1 140 ? 6.281 0.675 -2.715 1.00 94.94 140 VAL A O 1
ATOM 1091 N N . THR A 1 141 ? 8.410 0.173 -3.195 1.00 94.19 141 THR A N 1
ATOM 1092 C CA . THR A 1 141 ? 9.006 1.129 -2.257 1.00 94.19 141 THR A CA 1
ATOM 1093 C C . THR A 1 141 ? 10.090 1.946 -2.942 1.00 94.19 141 THR A C 1
ATOM 1095 O O . THR A 1 141 ? 10.930 1.406 -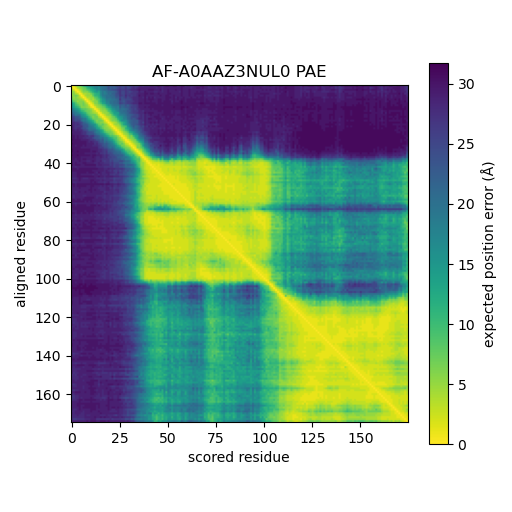3.660 1.00 94.19 141 THR A O 1
ATOM 1098 N N . CYS A 1 142 ? 10.098 3.258 -2.708 1.00 95.06 142 CYS A N 1
ATOM 1099 C CA . CYS A 1 142 ? 11.179 4.125 -3.167 1.00 95.06 142 CYS A CA 1
ATOM 1100 C C . CYS A 1 142 ? 12.447 3.878 -2.344 1.00 95.06 142 CYS A C 1
ATOM 1102 O O . CYS A 1 142 ? 12.421 3.913 -1.111 1.00 95.06 142 CYS A O 1
ATOM 1104 N N . ARG A 1 143 ? 13.574 3.687 -3.027 1.00 94.12 143 ARG A N 1
ATOM 1105 C CA . ARG A 1 143 ? 14.904 3.533 -2.433 1.00 94.12 143 ARG A CA 1
ATOM 1106 C C . ARG A 1 143 ? 15.800 4.714 -2.804 1.00 94.12 143 ARG A C 1
ATOM 1108 O O . ARG A 1 143 ? 15.515 5.483 -3.722 1.00 94.12 143 ARG A O 1
ATOM 1115 N N . ARG A 1 144 ? 16.861 4.896 -2.016 1.00 92.62 144 ARG A N 1
ATOM 1116 C CA . ARG A 1 144 ? 17.924 5.875 -2.301 1.00 92.62 144 ARG A CA 1
ATOM 1117 C C . ARG A 1 144 ? 19.015 5.287 -3.193 1.00 92.62 144 ARG A C 1
ATOM 1119 O O . ARG A 1 144 ? 19.643 6.033 -3.928 1.00 92.62 144 ARG A O 1
ATOM 1126 N N . GLU A 1 145 ? 19.211 3.977 -3.105 1.00 95.62 145 GLU A N 1
ATOM 1127 C CA . GLU A 1 145 ? 20.227 3.224 -3.834 1.00 95.62 145 GLU A CA 1
ATOM 1128 C C . GLU A 1 145 ? 19.587 2.431 -4.970 1.00 95.62 145 GLU A C 1
ATOM 1130 O O . GLU A 1 145 ? 18.439 1.979 -4.861 1.00 95.62 145 GLU A O 1
ATOM 1135 N N . GLU A 1 146 ? 20.347 2.245 -6.046 1.00 96.00 146 GLU A N 1
ATOM 1136 C CA . GLU A 1 146 ? 19.925 1.436 -7.180 1.00 96.00 146 GLU A CA 1
ATOM 1137 C C . GLU A 1 146 ? 19.849 -0.045 -6.808 1.00 96.00 146 GLU A C 1
ATOM 1139 O O . GLU A 1 146 ? 20.757 -0.622 -6.212 1.00 96.00 146 GLU A O 1
ATOM 1144 N N . GLN A 1 147 ? 18.727 -0.658 -7.157 1.00 96.56 147 GLN A N 1
ATOM 1145 C CA . GLN A 1 147 ? 18.472 -2.073 -6.984 1.00 96.56 147 GLN A CA 1
ATOM 1146 C C . GLN A 1 147 ? 19.084 -2.854 -8.156 1.00 96.56 147 GLN A C 1
ATOM 1148 O O . GLN A 1 147 ? 19.068 -2.369 -9.292 1.00 96.56 147 GLN A O 1
ATOM 1153 N N . PRO A 1 148 ? 19.593 -4.075 -7.914 1.00 96.62 148 PRO A N 1
ATOM 1154 C CA . PRO A 1 148 ? 20.387 -4.832 -8.880 1.00 96.62 148 PRO A CA 1
ATOM 1155 C C . PRO A 1 148 ? 19.517 -5.543 -9.931 1.00 96.62 148 PRO A C 1
A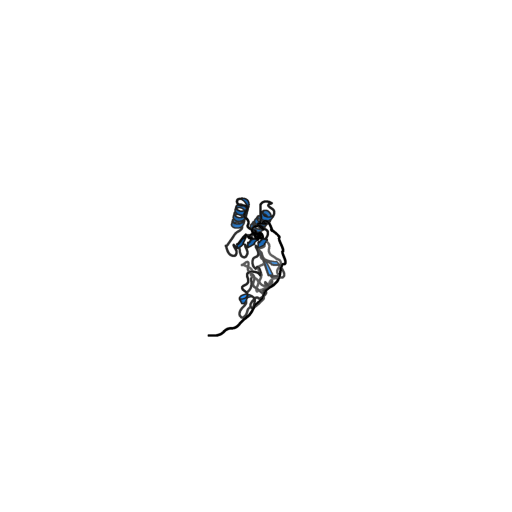TOM 1157 O O . PRO A 1 148 ? 19.619 -6.755 -10.123 1.00 96.62 148 PRO A O 1
ATOM 1160 N N . TYR A 1 149 ? 18.627 -4.815 -10.607 1.00 96.19 149 TYR A N 1
ATOM 1161 C CA . TYR A 1 149 ? 17.844 -5.386 -11.698 1.00 96.19 149 TYR A CA 1
ATOM 1162 C C . TYR A 1 149 ? 18.679 -5.487 -12.986 1.00 96.19 149 TYR A C 1
ATOM 1164 O O . TYR A 1 149 ? 19.386 -4.530 -13.324 1.00 96.19 149 TYR A O 1
ATOM 1172 N N . PRO A 1 150 ? 18.572 -6.604 -13.735 1.00 95.75 150 PRO A N 1
ATOM 1173 C CA . PRO A 1 150 ? 19.256 -6.768 -15.016 1.00 95.75 150 PRO A CA 1
ATOM 1174 C C . PRO A 1 150 ? 18.870 -5.689 -16.029 1.00 95.75 150 PRO A C 1
ATOM 1176 O O . PRO A 1 150 ? 17.742 -5.192 -16.012 1.00 95.75 150 PRO A O 1
ATOM 1179 N N . ASP A 1 151 ? 19.772 -5.366 -16.952 1.00 96.06 151 ASP A N 1
ATOM 1180 C CA . ASP A 1 151 ? 19.435 -4.510 -18.091 1.00 96.06 151 ASP A CA 1
ATOM 1181 C C . ASP A 1 151 ? 18.274 -5.109 -18.893 1.00 96.06 151 ASP A C 1
ATOM 1183 O O . ASP A 1 151 ? 18.240 -6.311 -19.169 1.00 96.06 151 ASP A O 1
ATOM 1187 N N . HIS A 1 152 ? 17.304 -4.267 -19.251 1.00 97.56 152 HIS A N 1
ATOM 1188 C CA . HIS A 1 152 ? 16.152 -4.668 -20.049 1.00 97.56 152 HIS A CA 1
ATOM 1189 C C . HIS A 1 152 ? 15.678 -3.483 -20.903 1.00 97.56 152 HIS A C 1
ATOM 1191 O O . HIS A 1 152 ? 15.587 -2.375 -20.377 1.00 97.56 152 HIS A O 1
ATOM 1197 N N . PRO A 1 153 ? 15.352 -3.676 -22.195 1.00 97.12 153 PRO A N 1
ATOM 1198 C CA . PRO A 1 153 ? 14.972 -2.574 -23.088 1.00 97.12 153 PRO A CA 1
ATOM 1199 C C . PRO A 1 153 ? 13.696 -1.834 -22.661 1.00 97.12 153 PRO A C 1
ATOM 1201 O O . PRO A 1 153 ? 13.514 -0.678 -23.021 1.00 97.12 153 PRO A O 1
ATOM 1204 N N . GLU A 1 154 ? 12.818 -2.486 -21.900 1.00 97.19 154 GLU A N 1
ATOM 1205 C CA . GLU A 1 154 ? 11.568 -1.892 -21.396 1.00 97.19 154 GLU A CA 1
ATOM 1206 C C . GLU A 1 154 ? 11.716 -1.244 -20.007 1.00 97.19 154 GLU A C 1
ATOM 1208 O O . GLU A 1 154 ? 10.725 -0.811 -19.418 1.00 97.19 154 GLU A O 1
ATOM 1213 N N . ARG A 1 155 ? 12.934 -1.197 -19.451 1.00 97.56 155 ARG A N 1
ATOM 1214 C CA . ARG A 1 155 ? 13.185 -0.638 -18.121 1.00 97.56 155 ARG A CA 1
ATOM 1215 C C . ARG A 1 155 ? 13.095 0.884 -18.145 1.00 97.56 155 ARG A C 1
ATOM 1217 O O . ARG A 1 155 ? 13.710 1.541 -18.981 1.00 97.56 155 ARG A O 1
ATOM 1224 N N . PHE A 1 156 ? 12.382 1.460 -17.180 1.00 97.69 156 PHE A N 1
ATOM 1225 C CA . PHE A 1 156 ? 12.428 2.903 -16.967 1.00 97.69 156 PHE A CA 1
ATOM 1226 C C . PHE A 1 156 ? 13.755 3.302 -16.323 1.00 97.69 156 PHE A C 1
ATOM 1228 O O . PHE A 1 156 ? 14.030 2.915 -15.188 1.00 97.69 156 PHE A O 1
ATOM 1235 N N . GLU A 1 157 ? 14.548 4.121 -17.008 1.00 94.69 157 GLU A N 1
ATOM 1236 C CA . GLU A 1 157 ? 15.834 4.610 -16.491 1.00 94.69 157 GLU A CA 1
ATOM 1237 C C . GLU A 1 157 ? 15.697 5.984 -15.814 1.00 94.69 157 GLU A C 1
ATOM 1239 O O . GLU A 1 157 ? 16.146 6.172 -14.684 1.00 94.69 157 GLU A O 1
ATOM 1244 N N . ASP A 1 158 ? 14.980 6.917 -16.446 1.00 93.75 158 ASP A N 1
ATOM 1245 C CA . ASP A 1 158 ? 14.922 8.315 -15.990 1.00 93.75 158 ASP A CA 1
ATOM 1246 C C . ASP A 1 158 ? 13.829 8.594 -14.945 1.00 93.75 158 ASP A C 1
ATOM 1248 O O . ASP A 1 158 ? 13.932 9.529 -14.146 1.00 93.75 158 ASP A O 1
ATOM 1252 N N . TYR A 1 159 ? 12.761 7.790 -14.937 1.00 94.31 159 TYR A N 1
ATOM 1253 C CA . TYR A 1 159 ? 11.583 8.015 -14.099 1.00 94.31 159 TYR A CA 1
ATOM 1254 C C . TYR A 1 159 ? 11.354 6.857 -13.137 1.00 94.31 159 TYR A C 1
ATOM 1256 O O . TYR A 1 159 ? 11.420 5.691 -13.516 1.00 94.31 159 TYR A O 1
ATOM 1264 N N . ARG A 1 160 ? 11.008 7.180 -11.883 1.00 95.94 160 ARG A N 1
ATOM 1265 C CA . ARG A 1 160 ? 10.641 6.200 -10.846 1.00 95.94 160 ARG A CA 1
ATOM 1266 C C . ARG A 1 160 ? 9.256 5.613 -11.124 1.00 95.94 160 ARG A C 1
ATOM 1268 O O . ARG A 1 160 ? 8.279 5.966 -10.468 1.00 95.94 160 ARG A O 1
ATOM 1275 N N . GLN A 1 161 ? 9.189 4.743 -12.123 1.00 97.62 161 GLN A N 1
ATOM 1276 C CA . GLN A 1 161 ? 7.975 4.108 -12.619 1.00 97.62 161 GLN A CA 1
ATOM 1277 C C . GLN A 1 161 ? 8.154 2.590 -12.733 1.00 97.62 161 GLN A C 1
ATOM 1279 O O . GLN A 1 161 ? 9.267 2.061 -12.698 1.00 97.62 161 GLN A O 1
ATOM 1284 N N . VAL A 1 162 ? 7.026 1.895 -12.834 1.00 97.56 162 VAL A N 1
ATOM 1285 C CA . VAL A 1 162 ? 6.917 0.450 -13.047 1.00 97.56 162 VAL A CA 1
ATOM 1286 C C . VAL A 1 162 ? 5.556 0.167 -13.681 1.00 97.56 162 VAL A C 1
ATOM 1288 O O . VAL A 1 162 ? 4.581 0.853 -13.368 1.00 97.56 162 VAL A O 1
ATOM 1291 N N . LEU A 1 163 ? 5.490 -0.808 -14.585 1.00 97.12 163 LEU A N 1
ATOM 1292 C CA . LEU A 1 163 ? 4.239 -1.307 -15.161 1.00 97.12 163 LEU A CA 1
ATOM 1293 C C . LEU A 1 163 ? 3.841 -2.634 -14.513 1.00 97.12 163 LEU A C 1
ATOM 1295 O O . LEU A 1 163 ? 4.669 -3.322 -13.919 1.00 97.12 163 LEU A O 1
ATOM 1299 N N . CYS A 1 164 ? 2.568 -3.000 -14.644 1.00 96.38 164 CYS A N 1
ATOM 1300 C CA . CYS A 1 164 ? 2.110 -4.349 -14.319 1.00 96.38 164 CYS A CA 1
ATOM 1301 C C . CYS A 1 164 ? 2.416 -5.309 -15.475 1.00 96.38 164 CYS A C 1
ATOM 1303 O O . CYS A 1 164 ? 2.507 -4.883 -16.628 1.00 96.38 164 CYS A O 1
ATOM 1305 N N . ARG A 1 165 ? 2.539 -6.603 -15.172 1.00 95.19 165 ARG A N 1
ATOM 1306 C CA . ARG A 1 165 ? 2.714 -7.658 -16.184 1.00 95.19 165 ARG A CA 1
ATOM 1307 C C . ARG A 1 165 ? 1.441 -7.909 -16.981 1.00 95.19 165 ARG A C 1
ATOM 1309 O O . ARG A 1 165 ? 1.495 -8.337 -18.132 1.00 95.19 165 ARG A O 1
ATOM 1316 N N . GLU A 1 166 ? 0.290 -7.699 -16.357 1.00 94.69 166 GLU A N 1
ATOM 1317 C CA . GLU A 1 166 ? -1.003 -8.037 -16.924 1.00 94.69 166 GLU A CA 1
ATOM 1318 C C . GLU A 1 166 ? -1.446 -6.996 -17.961 1.00 94.69 166 GLU A C 1
ATOM 1320 O O . GLU A 1 166 ? -1.692 -5.829 -17.656 1.00 94.69 166 GLU A O 1
ATOM 1325 N N . GLY A 1 167 ? -1.629 -7.446 -19.203 1.00 90.44 167 GLY A N 1
ATOM 1326 C CA . GLY A 1 167 ? -2.333 -6.689 -20.232 1.00 90.44 167 GLY A CA 1
ATOM 1327 C C . GLY A 1 167 ? -3.842 -6.779 -20.017 1.00 90.44 167 GLY A C 1
ATOM 1328 O O . GLY A 1 167 ? -4.479 -7.758 -20.407 1.00 90.44 167 GLY A O 1
ATOM 1329 N N . LEU A 1 168 ? -4.430 -5.766 -19.387 1.00 90.94 168 LEU A N 1
ATOM 1330 C CA . LEU A 1 168 ? -5.859 -5.760 -19.084 1.00 90.94 168 LEU A CA 1
ATOM 1331 C C . LEU A 1 168 ? -6.702 -5.466 -20.330 1.00 90.94 168 LEU A C 1
ATOM 1333 O O . LEU A 1 168 ? -6.558 -4.422 -20.965 1.00 90.94 168 LEU A O 1
ATOM 1337 N N . THR A 1 169 ? -7.640 -6.362 -20.647 1.00 87.81 169 THR A N 1
ATOM 1338 C CA . THR A 1 169 ? -8.653 -6.148 -21.690 1.00 87.81 169 THR A CA 1
ATOM 1339 C C . THR A 1 169 ? -10.051 -6.367 -21.100 1.00 87.81 169 THR A C 1
ATOM 1341 O O . THR A 1 169 ? -10.338 -7.402 -20.506 1.00 87.81 169 THR A O 1
ATOM 1344 N N . GLY A 1 170 ? -10.932 -5.366 -21.202 1.00 89.50 170 GLY A N 1
ATOM 1345 C CA . GLY A 1 170 ? -12.277 -5.401 -20.606 1.00 89.50 170 GLY A CA 1
ATOM 1346 C C . GLY A 1 170 ? -12.402 -4.640 -19.278 1.00 89.50 170 GLY A C 1
ATOM 1347 O O . GLY A 1 170 ? -11.684 -3.676 -19.034 1.00 89.50 170 GLY A O 1
ATOM 1348 N N . ARG A 1 171 ? -13.379 -5.023 -18.440 1.00 91.19 171 ARG A N 1
ATOM 1349 C CA . ARG A 1 171 ? -13.623 -4.386 -17.130 1.00 91.19 171 ARG A CA 1
ATOM 1350 C C . ARG A 1 171 ? -12.790 -5.073 -16.051 1.00 91.19 171 ARG A C 1
ATOM 1352 O O . ARG A 1 171 ? -13.021 -6.247 -15.784 1.00 91.19 171 ARG A O 1
ATOM 1359 N N . CYS A 1 172 ? -11.897 -4.325 -15.416 1.00 89.38 172 CYS A N 1
ATOM 1360 C CA . CYS A 1 172 ? -11.070 -4.770 -14.296 1.00 89.38 172 CYS A CA 1
ATOM 1361 C C . CYS A 1 172 ? -11.013 -3.654 -13.246 1.00 89.38 172 CYS A C 1
ATOM 1363 O O . CYS A 1 172 ? -11.172 -2.472 -13.567 1.00 89.38 172 CYS A O 1
ATOM 1365 N N . TYR A 1 173 ? -10.888 -4.060 -11.990 1.00 87.12 173 TYR A N 1
ATOM 1366 C CA . TYR A 1 173 ? -10.800 -3.209 -10.817 1.00 87.12 173 TYR A CA 1
ATOM 1367 C C . TYR A 1 173 ? -9.688 -3.726 -9.905 1.00 87.12 173 TYR A C 1
ATOM 1369 O O . TYR A 1 173 ? -9.680 -4.906 -9.564 1.00 87.12 173 TYR A O 1
ATOM 1377 N N . TRP A 1 174 ? -8.786 -2.848 -9.488 1.00 86.06 174 TRP A N 1
ATOM 1378 C CA . TRP A 1 174 ? -7.692 -3.153 -8.570 1.00 86.06 174 TRP A CA 1
ATOM 1379 C C . TRP A 1 174 ? -7.575 -2.031 -7.535 1.00 86.06 174 TRP A C 1
ATOM 1381 O O . TRP A 1 174 ? -8.014 -0.905 -7.790 1.00 86.06 174 TRP A O 1
ATOM 1391 N N . GLU A 1 175 ? -6.997 -2.349 -6.381 1.00 75.81 175 GLU A N 1
ATOM 1392 C CA . GLU A 1 175 ? -6.651 -1.409 -5.308 1.00 75.81 175 GLU A CA 1
ATOM 1393 C C . GLU A 1 175 ? -5.239 -1.687 -4.802 1.00 75.81 175 GLU A C 1
ATOM 1395 O O . GLU A 1 175 ? -4.834 -2.872 -4.843 1.00 75.81 175 GLU A O 1
#

Organism: Oncorhynchus tshawytscha (NCBI:txid74940)

Solvent-accessible surface area (backbone atoms only — not comparable to full-atom values): 11056 Å² total; per-residue (Å²): 134,81,89,78,89,78,91,80,87,89,84,86,89,82,90,79,89,79,93,79,79,92,78,88,72,74,78,82,70,69,71,73,71,81,72,72,76,71,37,66,47,78,52,51,65,63,70,39,30,40,68,47,33,54,52,49,43,51,49,42,68,78,48,61,49,72,39,29,32,41,33,37,29,51,34,52,31,56,76,65,14,48,52,50,48,54,58,44,50,73,35,89,69,42,53,51,77,43,78,40,67,46,75,73,53,80,92,68,64,52,75,84,50,61,84,27,59,50,91,70,38,50,27,78,58,23,38,10,40,43,44,45,72,39,78,90,29,65,40,79,42,86,49,93,57,75,45,96,66,76,94,45,96,69,35,32,82,93,47,96,44,66,47,60,67,70,84,86,81,82,83,71,40,77,128

Foldseek 3Di:
DDDDDDDDDDDDDDDDDDDDDDDPDDDPPPPPPPPPPADADECAPVQQELVNLVVVLVVCVVDVDSHAYYEHENHHNDPNSVVSNVVSCVPPSHNHNYYHHHHDDPVPPDPVQVVQEDDWAWDLQAAEQQWDADPNRSDIDGHPGGHPRDDHPNYDHPDRDIDTPDDDDDRHDYD

Nearest PDB structures (foldseek):
  2iwg-assembly1_E  TM=9.394E-01  e=1.121E-03  Homo sapiens
  6flm-assembly2_B  TM=9.599E-01  e=1.121E-03  Homo sapiens
  6fln-assembly1_B  TM=9.617E-01  e=2.194E-03  Homo sapiens
  4n7i-assembly1_A  TM=8.713E-01  e=1.121E-03  Homo sapiens
  2fbe-assembly4_D  TM=8.877E-01  e=1.072E-02  Homo sapiens